Protein AF-A0A968NBM8-F1 (afdb_monomer_lite)

Radius of gyration: 20.02 Å; chains: 1; bounding box: 44×17×63 Å

Foldseek 3Di:
DDPPPLPCDPVLVCVLQDDDPVLVVVLVVLLVVQLVVLVVVCVVVVPVVSSVVSNVVSVVVSVVSSVVRSVVSSVVSVCVSVVVSVD

Structure (mmCIF, N/CA/C/O backbone):
data_AF-A0A968NBM8-F1
#
_entry.id   AF-A0A968NBM8-F1
#
loop_
_atom_site.group_PDB
_atom_site.id
_atom_site.type_symbol
_atom_site.label_atom_id
_atom_site.label_alt_id
_atom_site.label_comp_id
_atom_site.label_asym_id
_atom_site.label_entity_id
_atom_site.label_seq_id
_atom_site.pdbx_PDB_ins_code
_atom_site.Cartn_x
_atom_site.Cartn_y
_atom_site.Cartn_z
_atom_site.occupancy
_atom_site.B_iso_or_equiv
_atom_site.auth_seq_id
_atom_site.auth_comp_id
_atom_site.auth_asym_id
_atom_site.auth_atom_id
_atom_site.pdbx_PDB_model_num
ATOM 1 N N . MET A 1 1 ? -20.416 9.096 41.293 1.00 32.38 1 MET A N 1
ATOM 2 C CA . MET A 1 1 ? -21.149 7.817 41.353 1.00 32.38 1 MET A CA 1
ATOM 3 C C . MET A 1 1 ? -21.062 7.185 39.977 1.00 32.38 1 MET A C 1
ATOM 5 O O . MET A 1 1 ? -21.467 7.828 39.025 1.00 32.38 1 MET A O 1
ATOM 9 N N . LEU A 1 2 ? -20.471 5.987 39.937 1.00 37.16 2 LEU A N 1
ATOM 10 C CA . LEU A 1 2 ? -20.338 5.043 38.820 1.00 37.16 2 LEU A CA 1
ATOM 11 C C . LEU A 1 2 ? -19.568 5.532 37.583 1.00 37.16 2 LEU A C 1
ATOM 13 O O . LEU A 1 2 ? -20.113 6.051 36.619 1.00 37.16 2 LEU A O 1
ATOM 17 N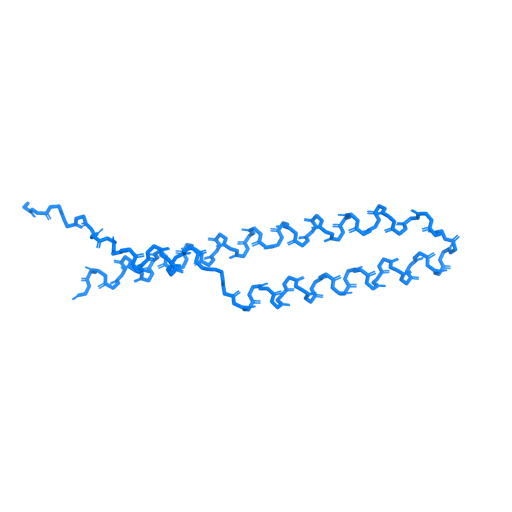 N . ASP A 1 3 ? -18.263 5.273 37.660 1.00 37.28 3 ASP A N 1
ATOM 18 C CA . ASP A 1 3 ? -17.311 5.133 36.562 1.00 37.28 3 ASP A CA 1
ATOM 19 C C . ASP A 1 3 ? -17.862 4.110 35.547 1.00 37.28 3 ASP A C 1
ATOM 21 O O . ASP A 1 3 ? -17.710 2.895 35.706 1.00 37.28 3 ASP A O 1
ATOM 25 N N . GLN A 1 4 ? -18.602 4.595 34.546 1.00 48.62 4 GLN A N 1
ATOM 26 C CA . GLN A 1 4 ? -19.149 3.804 33.443 1.00 48.62 4 GLN A CA 1
ATOM 27 C C . GLN A 1 4 ? -18.001 3.474 32.488 1.00 48.62 4 GLN A C 1
ATOM 29 O O . GLN A 1 4 ? -17.896 3.981 31.377 1.00 48.62 4 GLN A O 1
ATOM 34 N N . LYS A 1 5 ? -17.076 2.642 32.968 1.00 50.34 5 LYS A N 1
ATOM 35 C CA . LYS A 1 5 ? -16.008 2.054 32.175 1.00 50.34 5 LYS A CA 1
ATOM 36 C C . LYS A 1 5 ? -16.678 1.147 31.152 1.00 50.34 5 LYS A C 1
ATOM 38 O O . LYS A 1 5 ? -17.016 0.006 31.468 1.00 50.34 5 LYS A O 1
ATOM 43 N N . THR A 1 6 ? -16.932 1.700 29.968 1.00 56.69 6 THR A N 1
ATOM 44 C CA . THR A 1 6 ? -17.462 1.042 28.775 1.00 56.69 6 THR A CA 1
ATOM 45 C C . THR A 1 6 ? -16.898 -0.366 28.689 1.00 56.69 6 THR A C 1
ATOM 47 O O . THR A 1 6 ? -15.713 -0.566 28.410 1.00 56.69 6 THR A O 1
ATOM 50 N N . ARG A 1 7 ? -17.713 -1.365 29.036 1.00 57.75 7 ARG A N 1
ATOM 51 C CA . ARG A 1 7 ? -17.273 -2.757 29.090 1.00 57.75 7 ARG A CA 1
ATOM 52 C C . ARG A 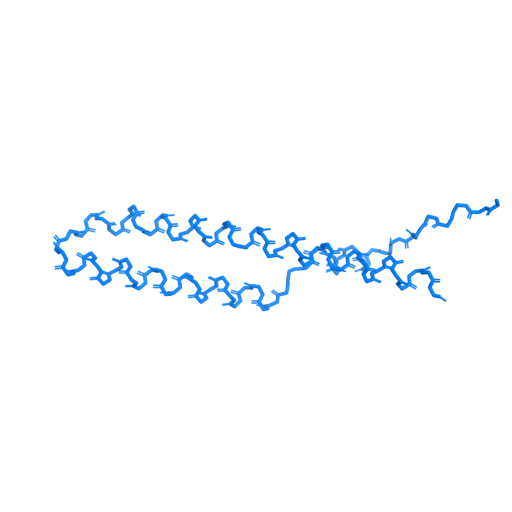1 7 ? -17.252 -3.268 27.654 1.00 57.75 7 ARG A C 1
ATOM 54 O O . ARG A 1 7 ? -18.190 -3.932 27.236 1.00 57.75 7 ARG A O 1
ATOM 61 N N . ARG A 1 8 ? -16.208 -2.900 26.899 1.00 62.47 8 ARG A N 1
ATOM 62 C CA . ARG A 1 8 ? -15.984 -3.368 25.524 1.00 62.47 8 ARG A CA 1
ATOM 63 C C . ARG A 1 8 ? -16.102 -4.880 25.517 1.00 62.47 8 ARG A C 1
ATOM 65 O O . ARG A 1 8 ? -15.323 -5.568 26.185 1.00 62.47 8 ARG A O 1
ATOM 72 N N . THR A 1 9 ? -17.109 -5.387 24.824 1.00 72.38 9 THR A N 1
ATOM 73 C CA . THR A 1 9 ? -17.310 -6.824 24.729 1.00 72.38 9 THR A CA 1
ATOM 74 C C . THR A 1 9 ? -16.218 -7.416 23.831 1.00 72.38 9 THR A C 1
ATOM 76 O O . THR A 1 9 ? -15.632 -6.702 23.012 1.00 72.38 9 THR A O 1
ATOM 79 N N . PRO A 1 10 ? -15.912 -8.721 23.942 1.00 75.50 10 PRO A N 1
ATOM 80 C CA . PRO A 1 10 ? -14.950 -9.372 23.049 1.00 75.50 10 PRO A CA 1
ATOM 81 C C . PRO A 1 10 ? -15.301 -9.190 21.563 1.00 75.50 10 PRO A C 1
ATOM 83 O O . PRO A 1 10 ? -14.416 -9.121 20.718 1.00 75.50 10 PRO A O 1
ATOM 86 N N . ARG A 1 11 ? -16.597 -9.058 21.249 1.00 77.62 11 ARG A N 1
ATOM 87 C CA . ARG A 1 11 ? -17.099 -8.788 19.898 1.00 77.62 11 ARG A CA 1
ATOM 88 C C . ARG A 1 11 ? -16.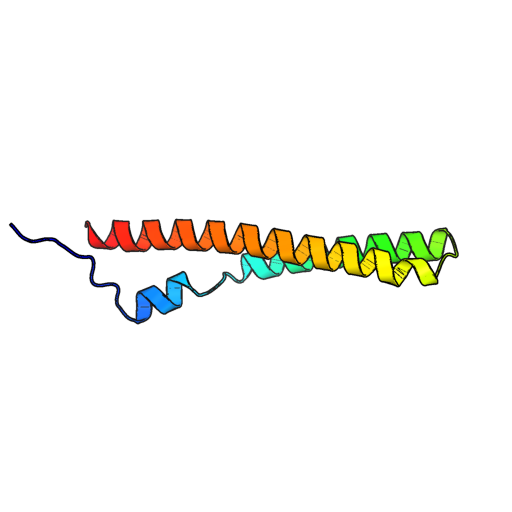677 -7.409 19.384 1.00 77.62 11 ARG A C 1
ATOM 90 O O . ARG A 1 11 ? -16.271 -7.303 18.230 1.00 77.62 11 ARG A O 1
ATOM 97 N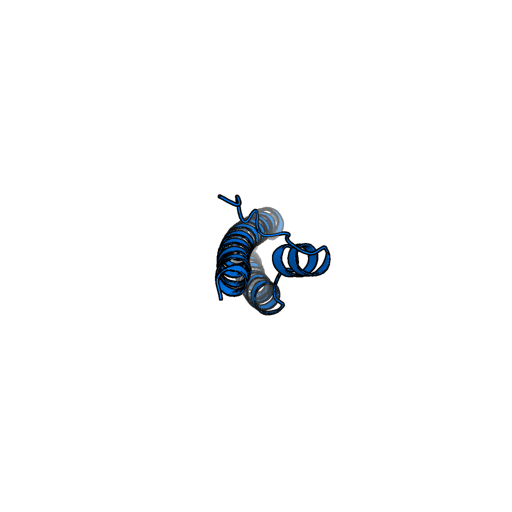 N . ASP A 1 12 ? -16.724 -6.385 20.233 1.00 74.88 12 ASP A N 1
ATOM 98 C CA . ASP A 1 12 ? -16.367 -5.012 19.852 1.00 74.88 12 ASP A CA 1
ATOM 99 C C . ASP A 1 12 ? -14.866 -4.890 19.575 1.00 74.88 12 ASP A C 1
ATOM 101 O O . ASP A 1 12 ? -14.457 -4.182 18.660 1.00 74.88 12 ASP A O 1
ATOM 105 N N . GLN A 1 13 ? -14.037 -5.636 20.315 1.00 75.81 13 GLN A N 1
ATOM 106 C CA . GLN A 1 13 ? -12.592 -5.697 20.066 1.00 75.81 13 GLN A CA 1
ATOM 107 C C . GLN A 1 13 ? -12.281 -6.313 18.697 1.00 75.81 13 GLN A C 1
ATOM 109 O O . GLN A 1 13 ? -11.507 -5.741 17.936 1.00 75.81 13 GLN A O 1
ATOM 114 N N . VAL A 1 14 ? -12.943 -7.420 18.338 1.00 81.19 14 VAL A N 1
ATOM 115 C CA . VAL A 1 14 ? -12.783 -8.044 17.012 1.00 81.19 14 VAL A CA 1
ATOM 116 C C . VAL A 1 14 ? -13.242 -7.104 15.892 1.00 81.19 14 VAL A C 1
ATOM 118 O O . VAL A 1 14 ? -12.598 -7.035 14.847 1.00 81.19 14 VAL A O 1
ATOM 121 N N . TYR A 1 15 ? -14.325 -6.349 16.098 1.00 80.81 15 TYR A N 1
ATOM 122 C CA . TYR A 1 15 ? -14.787 -5.362 15.120 1.00 80.81 15 TYR A CA 1
ATOM 123 C C . TYR A 1 15 ? -13.782 -4.217 14.930 1.00 80.81 15 TYR A C 1
ATOM 125 O O . TYR A 1 15 ? -13.453 -3.888 13.788 1.00 80.81 15 TYR A O 1
ATOM 133 N N . ILE A 1 16 ? -13.256 -3.650 16.021 1.00 79.56 16 ILE A N 1
ATOM 134 C CA . ILE A 1 16 ? -12.268 -2.560 15.979 1.00 79.56 16 ILE A CA 1
ATOM 135 C C . ILE A 1 16 ? -10.971 -3.012 15.294 1.00 79.56 16 ILE A C 1
ATOM 137 O O . ILE A 1 16 ? -10.425 -2.259 14.489 1.00 79.56 16 ILE A O 1
ATOM 141 N N . ASP A 1 17 ? -10.509 -4.236 15.563 1.00 80.06 17 ASP A N 1
ATOM 142 C CA . ASP A 1 17 ? -9.273 -4.770 14.975 1.00 80.06 17 ASP A CA 1
ATOM 143 C C . ASP A 1 17 ? -9.441 -5.239 13.523 1.00 80.06 17 ASP A C 1
ATOM 145 O O . ASP A 1 17 ? -8.469 -5.283 12.764 1.00 80.06 17 ASP A O 1
ATOM 149 N N . SER A 1 18 ? -10.664 -5.565 13.099 1.00 83.94 18 SER A N 1
ATOM 150 C CA . SER A 1 18 ? -10.930 -5.920 11.705 1.00 83.94 18 SER A CA 1
ATOM 151 C C . SER A 1 18 ? -10.680 -4.724 10.778 1.00 83.94 18 SER A C 1
ATOM 153 O O . SER A 1 18 ? -11.130 -3.610 11.038 1.00 83.94 18 SER A O 1
ATOM 155 N N . THR A 1 19 ? -9.962 -4.942 9.676 1.00 85.44 19 THR A N 1
ATOM 156 C CA . THR A 1 19 ? -9.789 -3.938 8.612 1.00 85.44 19 THR A CA 1
ATOM 157 C C . THR A 1 19 ? -10.878 -4.121 7.562 1.00 85.44 19 THR A C 1
ATOM 159 O O . THR A 1 19 ? -11.175 -5.255 7.177 1.00 85.44 19 THR A O 1
ATOM 162 N N . SER A 1 20 ? -11.466 -3.031 7.074 1.00 86.00 20 SER A N 1
ATOM 163 C CA . SER A 1 20 ? -12.502 -3.104 6.045 1.00 86.00 20 SER A CA 1
ATOM 164 C C . SER A 1 20 ? -11.957 -3.587 4.708 1.00 86.00 20 SER A C 1
ATOM 166 O O . SER A 1 20 ? -10.847 -3.250 4.293 1.00 86.00 20 SER A O 1
ATOM 168 N N . PHE A 1 21 ? -12.800 -4.318 3.976 1.00 88.00 21 PHE A N 1
ATOM 169 C CA . PHE A 1 21 ? -12.514 -4.747 2.606 1.00 88.00 21 PHE A CA 1
ATOM 170 C C . PHE A 1 21 ? -12.157 -3.568 1.684 1.00 88.00 21 PHE A C 1
ATOM 172 O O . PHE A 1 21 ? -11.263 -3.679 0.848 1.00 88.00 21 PHE A O 1
ATOM 179 N N . GLU A 1 22 ? -12.798 -2.414 1.880 1.00 89.62 22 GLU A N 1
ATOM 180 C CA . GLU A 1 22 ? -12.533 -1.191 1.116 1.00 89.62 22 GLU A CA 1
ATOM 181 C C . GLU A 1 22 ? -11.072 -0.729 1.227 1.00 89.62 22 GLU A C 1
ATOM 183 O O . GLU A 1 22 ? -10.458 -0.374 0.221 1.00 89.62 22 GLU A O 1
ATOM 188 N N . VAL A 1 23 ? -10.471 -0.819 2.419 1.00 90.25 23 VAL A N 1
ATOM 189 C CA . VAL A 1 23 ? -9.060 -0.464 2.629 1.00 90.25 23 VAL A CA 1
ATOM 190 C C . VAL A 1 23 ? -8.151 -1.368 1.795 1.00 90.25 23 VAL A C 1
ATOM 192 O O . VAL A 1 23 ? -7.231 -0.878 1.140 1.00 90.25 23 VAL A O 1
ATOM 195 N N . TYR A 1 24 ? -8.436 -2.672 1.749 1.00 91.44 24 TYR A N 1
ATOM 196 C CA . TYR A 1 24 ? -7.686 -3.606 0.909 1.00 91.44 24 TYR A CA 1
ATOM 197 C C . TYR A 1 24 ? -7.862 -3.324 -0.584 1.00 91.44 24 TYR A C 1
ATOM 199 O O . TYR A 1 24 ? -6.883 -3.383 -1.324 1.00 91.44 24 TYR A O 1
ATOM 207 N N . MET A 1 25 ? -9.067 -2.963 -1.028 1.00 95.06 25 MET A N 1
ATOM 208 C CA . MET A 1 25 ? -9.323 -2.595 -2.425 1.00 95.06 25 MET A CA 1
ATOM 209 C C . MET A 1 25 ? -8.561 -1.335 -2.839 1.00 95.06 25 MET A C 1
ATOM 211 O O . MET A 1 25 ? -7.962 -1.305 -3.917 1.00 95.06 25 MET A O 1
ATOM 215 N N . ILE A 1 26 ? -8.525 -0.313 -1.980 1.00 93.50 26 ILE A N 1
ATOM 216 C CA . ILE A 1 26 ? -7.765 0.919 -2.225 1.00 93.50 26 ILE A CA 1
ATOM 217 C C . ILE A 1 26 ? -6.271 0.602 -2.329 1.00 93.50 26 ILE A C 1
ATOM 219 O O . ILE A 1 26 ? -5.625 0.976 -3.308 1.00 93.50 26 ILE A O 1
ATOM 223 N N . VAL A 1 27 ? -5.722 -0.127 -1.355 1.00 95.31 27 VAL A N 1
ATOM 224 C CA . VAL A 1 27 ? -4.294 -0.479 -1.331 1.00 95.31 27 VAL A CA 1
ATOM 225 C C . VAL A 1 27 ? -3.925 -1.374 -2.515 1.00 95.31 27 VAL A C 1
ATOM 227 O O . VAL A 1 27 ? -2.913 -1.131 -3.167 1.00 95.31 27 VAL A O 1
ATOM 230 N N . GLY A 1 28 ? -4.764 -2.354 -2.853 1.00 94.44 28 GLY A N 1
ATOM 231 C CA . GLY A 1 28 ? -4.579 -3.211 -4.024 1.00 94.44 28 GLY A CA 1
ATOM 232 C C . GLY A 1 28 ? -4.590 -2.422 -5.333 1.00 94.44 28 GLY A C 1
ATOM 233 O O . GLY A 1 28 ? -3.746 -2.649 -6.196 1.00 94.44 28 GLY A O 1
ATOM 234 N N . THR A 1 29 ? -5.476 -1.433 -5.462 1.00 96.69 29 THR A N 1
ATOM 235 C CA . THR A 1 29 ? -5.521 -0.549 -6.638 1.00 96.69 29 THR A CA 1
ATOM 236 C C . THR A 1 29 ? -4.245 0.284 -6.756 1.00 96.69 29 THR A C 1
ATOM 238 O O . THR A 1 29 ? -3.657 0.363 -7.834 1.00 96.69 29 THR A O 1
ATOM 241 N N . ILE A 1 30 ? -3.770 0.858 -5.646 1.00 96.06 30 ILE A N 1
ATOM 242 C CA . ILE A 1 30 ? -2.507 1.613 -5.603 1.00 96.06 30 ILE A CA 1
ATOM 243 C C . ILE A 1 30 ? -1.331 0.716 -5.994 1.00 96.06 30 ILE A C 1
ATOM 245 O O . ILE A 1 30 ? -0.477 1.140 -6.773 1.00 96.06 30 ILE A O 1
ATOM 249 N N . PHE A 1 31 ? -1.309 -0.526 -5.507 1.00 96.81 31 PHE A N 1
ATOM 250 C CA . PHE A 1 31 ? -0.279 -1.493 -5.863 1.00 96.81 31 PHE A CA 1
ATOM 251 C C . PHE A 1 31 ? -0.276 -1.786 -7.363 1.00 96.81 31 PHE A C 1
ATOM 253 O O . PHE A 1 31 ? 0.766 -1.663 -7.999 1.00 96.81 31 PHE A O 1
ATOM 260 N N . VAL A 1 32 ? -1.431 -2.128 -7.943 1.00 97.50 32 VAL A N 1
ATOM 261 C CA . VAL A 1 32 ? -1.537 -2.463 -9.371 1.00 97.50 32 VAL A CA 1
ATOM 262 C C . VAL A 1 32 ? -1.097 -1.285 -10.236 1.00 97.50 32 VAL A C 1
ATOM 264 O O . VAL A 1 32 ? -0.283 -1.470 -11.139 1.00 97.50 32 VAL A O 1
ATOM 267 N N . LEU A 1 33 ? -1.572 -0.072 -9.946 1.00 97.31 33 LEU A N 1
ATOM 268 C CA . LEU A 1 33 ? -1.193 1.124 -10.701 1.00 97.31 33 LEU A CA 1
ATOM 269 C C . LEU A 1 33 ? 0.297 1.448 -10.552 1.00 97.31 33 LEU A C 1
ATOM 271 O O . LEU A 1 33 ? 0.978 1.679 -11.550 1.00 97.31 33 LEU A O 1
ATOM 275 N N . GLY A 1 34 ? 0.817 1.425 -9.323 1.00 96.19 34 GLY A N 1
ATOM 276 C CA . GLY A 1 34 ? 2.220 1.721 -9.043 1.00 96.19 34 GLY A CA 1
ATOM 277 C C . GLY A 1 34 ? 3.163 0.702 -9.676 1.00 96.19 34 GLY A C 1
ATOM 278 O O . GLY A 1 34 ? 4.123 1.080 -10.344 1.00 96.19 34 GLY A O 1
ATOM 279 N N . PHE A 1 35 ? 2.867 -0.589 -9.526 1.00 96.00 35 PHE A N 1
ATOM 280 C CA . PHE A 1 35 ? 3.666 -1.664 -10.106 1.00 96.00 35 PHE A CA 1
ATOM 281 C C . PHE A 1 35 ? 3.637 -1.618 -11.634 1.00 96.00 35 PHE A C 1
ATOM 283 O O . PHE A 1 35 ? 4.686 -1.705 -12.267 1.00 96.00 35 PHE A O 1
ATOM 290 N N . THR A 1 36 ? 2.462 -1.402 -12.234 1.00 96.25 36 THR A N 1
ATOM 291 C CA . THR A 1 36 ? 2.328 -1.263 -13.693 1.00 96.25 36 THR A CA 1
ATOM 292 C C . THR A 1 36 ? 3.134 -0.075 -14.214 1.00 96.25 36 THR A C 1
ATOM 294 O O . THR A 1 36 ? 3.819 -0.202 -15.226 1.00 96.25 36 THR A O 1
ATOM 297 N N . ALA A 1 37 ? 3.109 1.064 -13.515 1.00 95.06 37 ALA A N 1
ATOM 298 C CA . ALA A 1 37 ? 3.892 2.238 -13.886 1.00 95.06 37 ALA A CA 1
ATOM 299 C C . ALA A 1 37 ? 5.404 1.970 -13.811 1.00 95.06 37 ALA A C 1
ATOM 301 O O . ALA A 1 37 ? 6.128 2.285 -14.755 1.00 95.06 37 ALA A O 1
ATOM 302 N N . VAL A 1 38 ? 5.879 1.343 -12.729 1.00 94.94 38 VAL A N 1
ATOM 303 C CA . VAL A 1 38 ? 7.287 0.934 -12.587 1.00 94.94 38 VAL A CA 1
ATOM 304 C C . VAL A 1 38 ? 7.684 -0.018 -13.709 1.00 94.94 38 VAL A C 1
ATOM 306 O O . VAL A 1 38 ? 8.696 0.208 -14.368 1.00 94.94 38 VAL A O 1
ATOM 309 N N . PHE A 1 39 ? 6.874 -1.044 -13.964 1.00 93.56 39 PHE A N 1
ATOM 310 C CA . PHE A 1 39 ? 7.123 -2.021 -15.016 1.00 93.56 39 PHE A CA 1
ATOM 311 C C . PHE A 1 39 ? 7.223 -1.350 -16.391 1.00 93.56 39 PHE A C 1
ATOM 313 O O . PHE A 1 39 ? 8.224 -1.508 -17.089 1.00 93.56 39 PHE A O 1
ATOM 320 N N . ALA A 1 40 ? 6.241 -0.522 -16.753 1.00 94.31 40 ALA A N 1
ATOM 321 C CA . ALA A 1 40 ? 6.233 0.199 -18.021 1.00 94.31 40 ALA A CA 1
ATOM 322 C C . ALA A 1 40 ? 7.470 1.096 -18.186 1.00 94.31 40 ALA A C 1
ATOM 324 O O . ALA A 1 40 ? 8.091 1.090 -19.247 1.00 94.31 40 ALA A O 1
ATOM 325 N N . LEU A 1 41 ? 7.873 1.817 -17.134 1.00 92.94 41 LEU A N 1
ATOM 326 C CA . LEU A 1 41 ? 9.075 2.655 -17.151 1.00 92.94 41 LEU A CA 1
ATOM 327 C C . LEU A 1 41 ? 10.356 1.831 -17.308 1.00 92.94 41 LEU A C 1
ATOM 329 O O . LEU A 1 41 ? 11.244 2.226 -18.061 1.00 92.94 41 LEU A O 1
ATOM 333 N N . THR A 1 42 ? 10.455 0.684 -16.634 1.00 91.94 42 THR A N 1
ATOM 334 C CA . THR A 1 42 ? 11.639 -0.185 -16.727 1.00 91.94 42 THR A CA 1
ATOM 335 C C . THR A 1 42 ? 11.822 -0.758 -18.127 1.00 91.94 42 THR A C 1
ATOM 337 O O . THR A 1 42 ? 12.941 -0.757 -18.638 1.00 91.94 42 THR A O 1
ATOM 340 N N . VAL A 1 43 ? 10.721 -1.153 -18.776 1.00 91.69 43 VAL A N 1
ATOM 341 C CA . VAL A 1 43 ? 10.717 -1.627 -20.165 1.00 91.69 43 VAL A CA 1
ATOM 342 C C . VAL A 1 43 ? 11.063 -0.486 -21.120 1.00 91.69 43 VAL A C 1
ATOM 344 O O . VAL A 1 43 ? 11.933 -0.644 -21.970 1.00 91.69 43 VAL A O 1
ATOM 347 N N . LEU A 1 44 ? 10.441 0.685 -20.954 1.00 93.62 44 LEU A N 1
ATOM 348 C CA . LEU A 1 44 ? 10.672 1.844 -21.820 1.00 93.62 44 LEU A CA 1
ATOM 349 C C . LEU A 1 44 ? 12.140 2.297 -21.800 1.00 93.62 44 LEU A C 1
ATOM 351 O O . LEU A 1 44 ? 12.722 2.596 -22.841 1.00 93.62 44 LEU A O 1
ATOM 355 N N . LEU A 1 45 ? 12.750 2.326 -20.615 1.00 91.88 45 LEU A N 1
ATOM 356 C CA . LEU A 1 45 ? 14.132 2.764 -20.430 1.00 91.88 45 LEU A CA 1
ATOM 357 C C . LEU A 1 45 ? 15.158 1.650 -20.690 1.00 91.88 45 LEU A C 1
ATOM 359 O O . LEU A 1 45 ? 16.353 1.928 -20.650 1.00 91.88 45 LEU A O 1
ATOM 363 N N . HIS A 1 46 ? 14.716 0.417 -20.967 1.00 88.44 46 HIS A N 1
ATOM 364 C CA . HIS A 1 46 ? 15.573 -0.768 -21.106 1.00 88.44 46 HIS A CA 1
ATOM 365 C C . HIS A 1 46 ? 16.473 -0.998 -19.876 1.00 88.44 46 HIS A C 1
ATOM 367 O O . HIS A 1 46 ? 17.591 -1.499 -19.980 1.00 88.44 46 HIS A O 1
ATOM 373 N N . VAL A 1 47 ? 15.985 -0.623 -18.688 1.00 88.50 47 VAL A N 1
ATOM 374 C CA . VAL A 1 47 ? 16.702 -0.777 -17.413 1.00 88.50 47 VAL A CA 1
ATOM 375 C C . VAL A 1 47 ? 15.978 -1.814 -16.565 1.00 88.50 47 VAL A C 1
ATOM 377 O O . VAL A 1 47 ? 15.380 -1.511 -15.533 1.00 88.50 47 VAL A O 1
ATOM 380 N N . GLU A 1 48 ? 16.042 -3.065 -17.008 1.00 82.38 48 GLU A N 1
ATOM 381 C CA . GLU A 1 48 ? 15.426 -4.212 -16.332 1.00 82.38 48 GLU A CA 1
ATOM 382 C C . GLU A 1 48 ? 15.801 -4.330 -14.842 1.00 82.38 48 GLU A C 1
ATOM 384 O O . GLU A 1 48 ? 14.908 -4.597 -14.036 1.00 82.38 48 GLU A O 1
ATOM 389 N N . PRO A 1 49 ? 17.050 -4.052 -14.399 1.00 88.81 49 PRO A N 1
ATOM 390 C CA . PRO A 1 49 ? 17.395 -4.139 -12.978 1.00 88.81 49 PRO A CA 1
ATOM 391 C C . PRO A 1 49 ? 16.629 -3.146 -12.095 1.00 88.81 49 PRO A C 1
ATOM 393 O O . PRO A 1 49 ? 16.498 -3.371 -10.892 1.00 88.81 49 PRO A O 1
ATOM 396 N N . LEU A 1 50 ? 16.108 -2.056 -12.671 1.00 86.81 50 LEU A N 1
ATOM 397 C CA . LEU A 1 50 ? 15.412 -0.995 -11.941 1.00 86.81 50 LEU A CA 1
ATOM 398 C C . LEU A 1 50 ? 13.998 -1.414 -11.495 1.00 86.81 50 LEU A C 1
ATOM 400 O O . LEU A 1 50 ? 13.400 -0.754 -10.643 1.00 86.81 50 LEU A O 1
ATOM 404 N N . ILE A 1 51 ? 13.484 -2.544 -11.995 1.00 90.50 51 ILE A N 1
ATOM 405 C CA . ILE A 1 51 ? 12.196 -3.092 -11.562 1.00 90.50 51 ILE A CA 1
ATOM 406 C C . ILE A 1 51 ? 12.195 -3.434 -10.074 1.00 90.50 51 ILE A C 1
ATOM 408 O O . ILE A 1 51 ? 11.199 -3.197 -9.394 1.00 90.50 51 ILE A O 1
ATOM 412 N N . TRP A 1 52 ? 13.317 -3.923 -9.544 1.00 90.44 52 TRP A N 1
ATOM 413 C CA . TRP A 1 52 ? 13.458 -4.307 -8.142 1.00 90.44 52 TRP A CA 1
ATOM 414 C C . TRP A 1 52 ? 13.332 -3.109 -7.191 1.00 90.44 52 TRP A C 1
ATOM 416 O O . TRP A 1 52 ? 12.424 -3.125 -6.353 1.00 90.44 52 TRP A O 1
ATOM 426 N N . PRO A 1 53 ? 14.156 -2.044 -7.310 1.00 93.38 53 PRO A N 1
ATOM 427 C CA . PRO A 1 53 ? 14.015 -0.875 -6.449 1.00 93.38 53 PRO A CA 1
ATOM 428 C C . PRO A 1 53 ? 12.680 -0.154 -6.666 1.00 93.38 53 PRO A C 1
ATOM 430 O O . PRO A 1 53 ? 12.073 0.288 -5.693 1.00 93.38 53 PRO A O 1
ATOM 433 N N . GLY A 1 54 ? 12.171 -0.087 -7.901 1.00 91.38 54 GLY A N 1
ATOM 434 C CA . GLY A 1 54 ? 10.859 0.502 -8.171 1.00 91.38 54 GLY A CA 1
ATOM 435 C C . GLY A 1 54 ? 9.719 -0.264 -7.492 1.00 91.38 54 GLY A C 1
ATOM 436 O O . GLY A 1 54 ? 8.861 0.339 -6.851 1.00 91.38 54 GLY A O 1
ATOM 437 N N . SER A 1 55 ? 9.740 -1.596 -7.549 1.00 91.69 55 SER A N 1
ATOM 438 C CA . SER A 1 55 ? 8.726 -2.439 -6.901 1.00 91.69 55 SER A CA 1
ATOM 439 C C . SER A 1 55 ? 8.780 -2.320 -5.378 1.00 91.69 55 SER A C 1
ATOM 441 O O . SER A 1 55 ? 7.736 -2.226 -4.735 1.00 91.69 55 SER A O 1
ATOM 443 N N . LEU A 1 56 ? 9.981 -2.248 -4.792 1.00 95.62 56 LEU A N 1
ATOM 444 C CA . LEU A 1 56 ? 10.153 -2.013 -3.355 1.00 95.62 56 LEU A CA 1
ATOM 445 C C . LEU A 1 56 ? 9.558 -0.671 -2.914 1.00 95.62 56 LEU A C 1
ATOM 447 O O . LEU A 1 56 ? 8.903 -0.612 -1.873 1.00 95.62 56 LEU A O 1
ATOM 451 N N . LEU A 1 57 ? 9.727 0.390 -3.708 1.00 95.31 57 LEU A N 1
ATOM 452 C CA . LEU A 1 57 ? 9.111 1.690 -3.425 1.00 95.31 57 LEU A CA 1
ATOM 453 C C . LEU A 1 57 ? 7.580 1.612 -3.439 1.00 95.31 57 LEU A C 1
ATOM 455 O O . LEU A 1 57 ? 6.936 2.160 -2.545 1.00 95.31 57 LEU A O 1
ATOM 459 N N . VAL A 1 58 ? 6.992 0.897 -4.401 1.00 96.12 58 VAL A N 1
ATOM 460 C CA . VAL A 1 58 ? 5.533 0.703 -4.478 1.00 96.12 58 VAL A CA 1
ATOM 461 C C . VAL A 1 58 ? 5.022 -0.083 -3.272 1.00 96.12 58 VAL A C 1
ATOM 463 O O . VAL A 1 58 ? 4.012 0.296 -2.680 1.00 96.12 58 VAL A O 1
ATOM 466 N N . ILE A 1 59 ? 5.728 -1.136 -2.858 1.00 95.56 59 ILE A N 1
ATOM 467 C CA . ILE A 1 59 ? 5.387 -1.915 -1.659 1.00 95.56 59 ILE A CA 1
ATOM 468 C C . ILE A 1 59 ? 5.455 -1.031 -0.408 1.00 95.56 59 ILE A C 1
ATOM 470 O O . ILE A 1 59 ? 4.522 -1.037 0.395 1.00 95.56 59 ILE A O 1
ATOM 474 N N . GLY A 1 60 ? 6.514 -0.229 -0.263 1.00 96.50 60 GLY A N 1
ATOM 475 C CA . GLY A 1 60 ? 6.659 0.717 0.844 1.00 96.50 60 GLY A CA 1
ATOM 476 C C . GLY A 1 60 ? 5.526 1.744 0.888 1.00 96.50 60 GLY A C 1
ATOM 477 O O . GLY A 1 60 ? 4.953 1.990 1.951 1.00 96.50 60 GLY A O 1
ATOM 478 N N . LEU A 1 61 ? 5.139 2.282 -0.272 1.00 95.62 61 LEU A N 1
ATOM 479 C CA . LEU A 1 61 ? 3.994 3.181 -0.403 1.00 95.62 61 LEU A CA 1
ATOM 480 C C . LEU A 1 61 ? 2.685 2.492 0.008 1.00 95.62 61 LEU A C 1
ATOM 482 O O . LEU A 1 61 ? 1.916 3.056 0.783 1.00 95.62 61 LEU A O 1
ATOM 486 N N . CYS A 1 62 ? 2.442 1.267 -0.459 1.00 95.9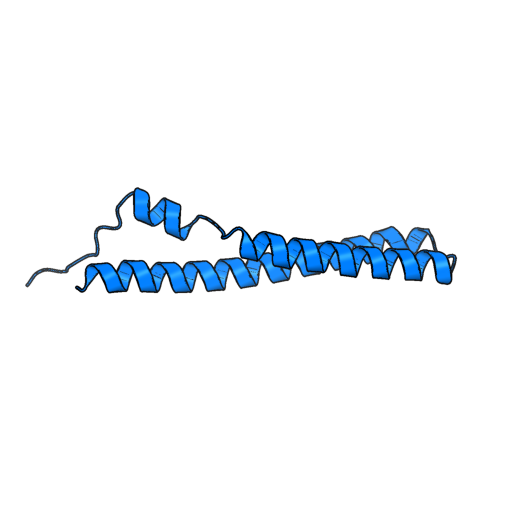4 62 CYS A N 1
ATOM 487 C CA . CYS A 1 62 ? 1.244 0.500 -0.114 1.00 95.94 62 CYS A CA 1
ATOM 488 C C . CYS A 1 62 ? 1.169 0.209 1.387 1.00 95.94 62 CYS A C 1
ATOM 490 O O . CYS A 1 62 ? 0.115 0.387 1.991 1.00 95.94 62 CYS A O 1
ATOM 492 N N . TYR A 1 63 ? 2.289 -0.175 2.004 1.00 95.62 63 TYR A N 1
ATOM 493 C CA . TYR A 1 63 ? 2.373 -0.400 3.445 1.00 95.62 63 TYR A CA 1
ATOM 494 C C . TYR A 1 63 ? 2.071 0.875 4.239 1.00 95.62 63 TYR A C 1
ATOM 496 O O . TYR A 1 63 ? 1.310 0.847 5.211 1.00 95.62 63 TYR A O 1
ATOM 504 N N . PHE A 1 64 ? 2.625 2.009 3.806 1.00 95.88 64 PHE A N 1
ATOM 505 C CA . PHE A 1 64 ? 2.351 3.302 4.420 1.00 95.88 64 PHE A CA 1
ATOM 506 C C . PHE A 1 64 ? 0.864 3.665 4.327 1.00 95.88 64 PHE A C 1
ATOM 508 O O . PHE A 1 64 ? 0.243 3.971 5.346 1.00 95.88 64 PHE A O 1
ATOM 515 N N . VAL A 1 65 ? 0.273 3.574 3.132 1.00 94.38 65 VAL A N 1
ATOM 516 C CA . VAL A 1 65 ? -1.149 3.878 2.915 1.00 94.38 65 VAL A CA 1
ATOM 517 C C . VAL A 1 65 ? -2.041 2.948 3.734 1.00 94.38 65 VAL A C 1
ATOM 519 O O . VAL A 1 65 ? -2.947 3.430 4.411 1.00 94.38 65 VAL A O 1
ATOM 522 N N . LEU A 1 66 ? -1.756 1.643 3.738 1.00 94.00 66 LEU A N 1
ATOM 523 C CA . LEU A 1 66 ? -2.485 0.658 4.536 1.00 94.00 66 LEU A CA 1
ATOM 524 C C . LEU A 1 66 ? -2.462 1.031 6.020 1.00 94.00 66 LEU A C 1
ATOM 526 O O . LEU A 1 66 ? -3.513 1.122 6.648 1.00 94.00 66 LEU A O 1
ATOM 530 N N . THR A 1 67 ? -1.279 1.337 6.554 1.00 93.44 67 THR A N 1
ATOM 531 C CA . THR A 1 67 ? -1.109 1.716 7.963 1.00 93.44 67 THR A CA 1
ATOM 532 C C . THR A 1 67 ? -1.903 2.978 8.308 1.00 93.44 67 THR A C 1
ATOM 534 O O . THR A 1 67 ? -2.510 3.065 9.376 1.00 93.44 67 THR A O 1
ATOM 537 N N . VAL A 1 68 ? -1.915 3.976 7.420 1.00 93.81 68 VAL A N 1
ATOM 538 C CA . VAL A 1 68 ? -2.669 5.221 7.627 1.00 93.81 68 VAL A CA 1
ATOM 539 C C . VAL A 1 68 ? -4.175 4.962 7.599 1.00 93.81 68 VAL A C 1
ATOM 541 O O . VAL A 1 68 ? -4.889 5.456 8.472 1.00 93.81 68 VAL A O 1
ATOM 544 N N . LEU A 1 69 ? -4.667 4.186 6.632 1.00 92.50 69 LEU A N 1
ATOM 545 C CA . LEU A 1 69 ? -6.092 3.881 6.505 1.00 92.50 69 LEU A CA 1
ATOM 546 C C . LEU A 1 69 ? -6.598 3.026 7.668 1.00 92.50 69 LEU A C 1
ATOM 548 O O . LEU A 1 69 ? -7.616 3.378 8.258 1.00 92.50 69 LEU A O 1
ATOM 552 N N . GLN A 1 70 ? -5.848 1.998 8.074 1.00 91.31 70 GLN A N 1
ATOM 553 C CA . GLN A 1 70 ? -6.179 1.174 9.239 1.00 91.31 70 GLN A CA 1
ATOM 554 C C . GLN A 1 70 ? -6.282 2.011 10.513 1.00 91.31 70 GLN A C 1
ATOM 556 O O . GLN A 1 70 ? -7.259 1.896 11.245 1.00 91.31 70 GLN A O 1
ATOM 561 N N . LYS A 1 71 ? -5.332 2.924 10.755 1.00 89.88 71 LYS A N 1
ATOM 562 C CA . LYS A 1 71 ? -5.385 3.821 11.921 1.00 89.88 71 LYS A CA 1
ATOM 563 C C . LYS A 1 71 ? -6.601 4.744 11.896 1.00 89.88 71 LYS A C 1
ATOM 565 O O . LYS A 1 71 ? -7.204 4.994 12.938 1.00 89.88 71 LYS A O 1
ATOM 570 N N . ARG A 1 72 ? -6.962 5.268 10.721 1.00 89.06 72 ARG A N 1
ATOM 571 C CA . ARG A 1 72 ? -8.151 6.119 10.562 1.00 89.06 72 ARG A CA 1
ATOM 572 C C . ARG A 1 72 ? -9.436 5.332 10.803 1.00 89.06 72 ARG A C 1
ATOM 574 O O . ARG A 1 72 ? -10.318 5.834 11.492 1.00 89.06 72 ARG A O 1
ATOM 581 N N . GLU A 1 73 ? -9.517 4.119 10.270 1.00 89.06 73 GLU A N 1
ATOM 582 C CA . GLU A 1 73 ? -10.662 3.228 10.445 1.00 89.06 73 GLU A CA 1
ATOM 583 C C . GLU A 1 73 ? -10.819 2.803 11.910 1.00 89.06 73 GLU A C 1
ATOM 585 O O . GLU A 1 73 ? -11.895 2.954 12.479 1.00 89.06 73 GLU A O 1
ATOM 590 N N . GLN A 1 74 ? -9.735 2.381 12.564 1.00 86.62 74 GLN A N 1
ATOM 591 C CA . GLN A 1 74 ? -9.730 2.046 13.990 1.00 86.62 74 GLN A CA 1
ATOM 592 C C . GLN A 1 74 ? -10.203 3.222 14.850 1.00 86.62 74 GLN A C 1
ATOM 594 O O . GLN A 1 74 ? -11.038 3.046 15.734 1.00 86.62 74 GLN A O 1
ATOM 599 N N . ALA A 1 75 ? -9.725 4.440 14.573 1.00 86.56 75 ALA A N 1
ATOM 600 C CA . ALA A 1 75 ? -10.159 5.631 15.299 1.00 86.56 75 ALA A CA 1
ATOM 601 C C . ALA A 1 75 ?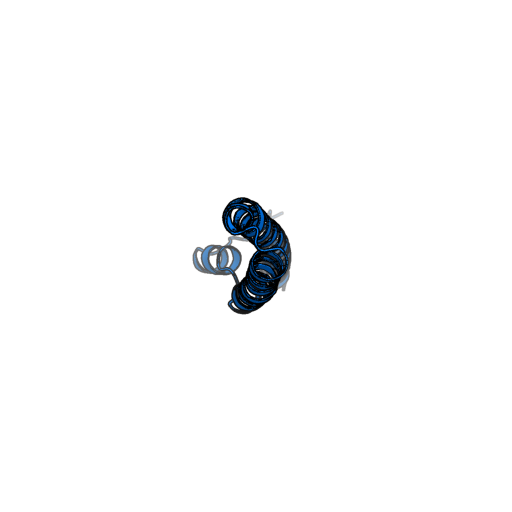 -11.653 5.941 15.097 1.00 86.56 75 ALA A C 1
ATOM 603 O O . ALA A 1 75 ? -12.305 6.408 16.031 1.00 86.56 75 ALA A O 1
ATOM 604 N N . ALA A 1 76 ? -12.199 5.684 13.905 1.00 85.06 76 ALA A N 1
ATOM 605 C CA . ALA A 1 76 ? -13.627 5.830 13.631 1.00 85.06 76 ALA A CA 1
ATOM 606 C C . ALA A 1 76 ? -14.453 4.768 14.375 1.00 85.06 76 ALA A C 1
ATOM 608 O O . ALA A 1 76 ? -15.375 5.126 15.103 1.00 85.06 76 ALA A O 1
ATOM 609 N N . LYS A 1 77 ? -14.054 3.492 14.301 1.00 84.69 77 LYS A N 1
ATOM 610 C CA . LYS A 1 77 ? -14.726 2.378 14.992 1.00 84.69 77 LYS A CA 1
ATOM 611 C C . LYS A 1 77 ? -14.724 2.532 16.508 1.00 84.69 77 LYS A C 1
ATOM 613 O O . LYS A 1 77 ? -15.720 2.244 17.160 1.00 84.69 77 LYS A O 1
ATOM 618 N N . ILE A 1 78 ? -13.629 3.034 17.081 1.00 84.50 78 ILE A N 1
ATOM 619 C CA . ILE A 1 78 ? -13.556 3.345 18.514 1.00 84.50 78 ILE A CA 1
ATOM 620 C C . ILE A 1 78 ? -14.609 4.395 18.895 1.00 84.50 78 ILE A C 1
ATOM 622 O O . ILE A 1 78 ? -15.294 4.225 19.897 1.00 84.50 78 ILE A O 1
ATOM 626 N N . ARG A 1 79 ? -14.782 5.449 18.084 1.00 83.00 79 ARG A N 1
ATOM 627 C CA . ARG A 1 79 ? -15.799 6.485 18.333 1.00 83.00 79 ARG A CA 1
ATOM 628 C C . ARG A 1 79 ? -17.223 5.957 18.195 1.00 83.00 79 ARG A C 1
ATOM 630 O O . ARG A 1 79 ? -18.081 6.391 18.954 1.00 83.00 79 ARG A O 1
ATOM 637 N N . GLU A 1 80 ? -17.470 5.055 17.248 1.00 82.38 80 GLU A N 1
ATOM 638 C CA . GLU A 1 80 ? -18.771 4.392 17.090 1.00 82.38 80 GLU A CA 1
ATOM 639 C C . GLU A 1 80 ? -19.113 3.565 18.333 1.00 82.38 80 GLU A C 1
ATOM 641 O O . GLU A 1 80 ? -20.148 3.799 18.949 1.00 82.38 80 GLU A O 1
ATOM 646 N N . VAL A 1 81 ? -18.207 2.684 18.768 1.00 81.38 81 VAL A N 1
ATOM 647 C CA . VAL A 1 81 ? -18.413 1.821 19.945 1.00 81.38 81 VAL A CA 1
ATOM 648 C C . VAL A 1 81 ? -18.553 2.637 21.233 1.00 81.38 81 VAL A C 1
ATOM 650 O O . VAL A 1 81 ? -19.432 2.368 22.052 1.00 81.38 81 VAL A O 1
ATOM 653 N N . ASP A 1 82 ? -17.713 3.656 21.426 1.00 75.06 82 ASP A N 1
ATOM 654 C CA . ASP A 1 82 ? -17.784 4.509 22.615 1.00 75.06 82 ASP A CA 1
ATOM 655 C C . ASP A 1 82 ? -19.044 5.408 22.589 1.00 75.06 82 ASP A C 1
ATOM 657 O O . ASP A 1 82 ? -19.576 5.742 23.644 1.00 75.06 82 ASP A O 1
ATOM 661 N N . GLY A 1 83 ? -19.553 5.774 21.406 1.00 70.12 83 GLY A N 1
ATOM 662 C CA . GLY A 1 83 ? -20.789 6.545 21.231 1.00 70.12 83 GLY A CA 1
ATOM 663 C C . GLY A 1 83 ? -22.068 5.721 21.404 1.00 70.12 83 GLY A C 1
ATOM 664 O O . GLY A 1 83 ? -23.046 6.226 21.956 1.00 70.12 83 GLY A O 1
ATOM 665 N N . GLU A 1 84 ? -22.063 4.452 20.990 1.00 59.84 84 GLU A N 1
ATOM 666 C CA . GLU A 1 84 ? -23.149 3.502 21.267 1.00 59.84 84 GLU A CA 1
ATOM 667 C C . GLU A 1 84 ? -23.253 3.170 22.758 1.00 59.84 84 GLU A C 1
ATOM 669 O O . GLU A 1 84 ? -24.356 3.009 23.264 1.00 59.84 84 GLU A O 1
ATOM 674 N N . ALA A 1 85 ? -22.137 3.149 23.492 1.00 54.00 85 ALA A N 1
ATOM 675 C CA . ALA A 1 85 ? -22.133 2.897 24.935 1.00 54.00 85 ALA A CA 1
ATOM 676 C C . ALA A 1 85 ? -22.725 4.035 25.794 1.00 54.00 85 ALA A C 1
ATOM 678 O O . ALA A 1 85 ? -22.959 3.841 26.989 1.00 54.00 85 ALA A O 1
ATOM 679 N N . VAL A 1 86 ? -22.908 5.223 25.209 1.00 49.59 86 VAL A N 1
ATOM 680 C CA . VAL A 1 86 ? -23.413 6.435 25.880 1.00 49.59 86 VAL A CA 1
ATOM 681 C C . VAL A 1 86 ? -24.917 6.647 25.630 1.00 49.59 86 VAL A C 1
ATOM 683 O O . VAL A 1 86 ? -25.536 7.448 26.330 1.00 49.59 86 VAL A O 1
ATOM 686 N N . ARG A 1 87 ? -25.516 5.941 24.661 1.00 44.47 87 ARG A N 1
ATOM 687 C CA . ARG A 1 87 ? -26.972 5.923 24.429 1.00 44.47 87 ARG A CA 1
ATOM 688 C C . ARG A 1 87 ? -27.655 4.811 25.215 1.00 44.47 87 ARG A C 1
ATOM 690 O O . ARG A 1 87 ? -28.815 5.054 25.612 1.00 44.47 87 ARG A O 1
#

pLDDT: mean 83.86, std 15.61, range [32.38, 97.5]

Secondary structure (DSSP, 8-state):
---------HHHHHHHHPPPHHHHHHHHHHHHHHHHHHHHHHHHTT-GGGHHHHHHHHHHHHHHHHHHHHHHHHHHHHHHHHHHTT-

Sequence (87 aa):
MLDQKTRRTPRDQVYIDSTSFEVYMIVGTIFVLGFTAVFALTVLLHVEPLIWPGSLLVIGLCYFVLTVLQKREQAAKIREVDGEAVR

=== Feature glossary ===
The record interleaves many kinds of information about one protein. Here is each kind framed as the question it answers.

Q: What known structures does this most resemble?
A: Structural nearest neighbors (via Foldseek easy-search vs the PDB). Reported per hit: target PDB id, E-value, and alignment TM-score. A TM-score above ~0.5 is the conventional threshold for 'same fold'.

Q: Where is each backbone atom in 3D?
A: The mmCIF table is the protein's shape written out atom by atom. For each backbone N, Cα, C, and carbonyl O, it records an (x, y, z) coordinate triple in Å plus the residue type, chain letter, and residue number.

Q: What are the backbone torsion angles?
A: The φ/ψ torsion pair specifies the backbone conformation at each residue. φ rotates about the N–Cα bond, ψ about the Cα–C bond. Steric clashes forbid most of the (φ, ψ) plane — the allowed regions (α-helix basin, β-sheet basin, left-handed helix) are the Ramachandran-allowed regions.

Q: Which residues are buried vs exposed?
A: Solvent-accessible surface area (SASA) is the area in Å² traced out by the centre of a 1.4 Å probe sphere (a water molecule) rolled over the protein's van der Waals surface (Shrake–Rupley / Lee–Richards construction). Buried residues have near-zero SASA; fully exposed residues can exceed 200 Å². The total SASA scales roughly with the number of surface residues.

Q: How confident is the AlphaFold model at each residue?
A: pLDDT is the predicted lDDT-Cα score: AlphaFold's confidence that the local environment of each residue (all inter-atomic distances within 15 Å) is correctly placed. It is a per-residue number between 0 and 100, with higher meaning more reliable.

Q: What does the local fold look like, residue by residue?
A: 3Di is Foldseek's structural alphabet. Each residue is assigned one of twenty discrete states based on how its Cα sits relative to its spatial (not sequential) neighbors. Aligning 3Di strings finds structural homologs roughly as well as full 3D superposition, but orders of magnitude faster.

Q: How big and how compact is the whole molecule?
A: Radius of gyration (Rg) is the root-mean-square distance of Cα atoms from their centroid — a single number for overall size and compactness. A globular domain of N residues has Rg ≈ 2.2·N^0.38 Å; an extended or disordered chain has a much larger Rg. The Cα contact count is the number of residue pairs whose Cα atoms are within 8 Å and are more than four positions apart in sequence — a standard proxy for tertiary packing density. The bounding box is the smallest axis-aligned box enclosing all Cα atoms.

Q: Which residues are in helices, strands, or loops?
A: DSSP 8-state secondary structure assigns each residue one of H (α-helix), G (3₁₀-helix), I (π-helix), E (extended β-strand), B (isolated β-bridge), T (hydrogen-bonded turn), S (bend), or '-' (coil). The assignment is computed from backbone hydrogen-bond geometry via the Kabsch–Sander algorithm.

Q: How mobile is each atom in the crystal?
A: Crystallographic B-factors measure how much each atom's electron density is smeared out, in Å². They rise in mobile loops and surface residues and fall in the buried interior. In AlphaFold models this column is repurposed to hold pLDDT instead.

Q: What if only a Cα trace is available?
A: P-SEA three-state annotation labels each residue as helix, strand, or coil based purely on the geometry of the Cα trace. It serves as a fallback when the full backbone (and thus DSSP) is unavailable.

Q: What family and function is it annotated with?
A: Database cross-references. InterPro integrates a dozen domain/family signature databases into unified entries with residue-range hits. GO terms attach function/process/location labels with evidence codes. CATH codes position the fold in a four-level structural taxonomy. Organism is the NCBI-taxonomy species name.

Q: Are the domains correctly placed relative to each other?
A: Predicted Aligned Error (PAE) is an AlphaFold confidence matrix: entry (i, j) is the expected error in the position of residue j, in ångströms, when the prediction is superimposed on the true structure at residue i. Low PAE within a block of residues means that block is internally rigid and well-predicted; high PAE between two blocks means their relative placement is uncertain even if each block individually is confident.

Q: What do the diagnostic plots show?
A: Three diagnostic plots accompany the record. The Cα contact map visualizes the tertiary structure as a 2D adjacency matrix (8 Å cutoff, sequence-local contacts suppressed). The Ramachandran plot shows the distribution of backbone (φ, ψ) torsions, with points in the α and β basins reflecting secondary structure content. The PAE plot shows AlphaFold's inter-residue confidence as a color matrix.

Q: What is the amino-acid chain?
A: Primary structure: the covalent order of the twenty standard amino acids along the backbone. Two proteins with the same sequence will (almost always) fold to the same structure; two with 30% identity often share a fold but not the details.

Q: What do the rendered images show?
A: The six renders are orthographic views along the three Cartesian axes in both directions. Representation (cartoon, sticks, or surface) and color scheme (sequence-rainbow or by-chain) vary across proteins so the training set covers all the common visualization conventions.